Protein AF-A0A5K1C4G8-F1 (afdb_monomer_lite)

Secondary structure (DSSP, 8-state):
-------EEEEEEEEEEESS---STT----EEEEEEEEEE-

Radius of gyration: 17.08 Å; chains: 1; bounding box: 28×31×40 Å

Foldseek 3Di:
DPDPDPFDKDKDWDDKDKQDDDPDPPDDIDIDIDIDIDTDD

Organism: NCBI:txid210225

pLDDT: mean 87.92, std 12.21, range [49.03, 96.94]

Structure (mmCIF, N/CA/C/O backbone):
data_AF-A0A5K1C4G8-F1
#
_entry.id   AF-A0A5K1C4G8-F1
#
loop_
_atom_site.group_PDB
_atom_site.id
_atom_site.type_symbol
_atom_site.label_atom_id
_atom_site.label_alt_id
_atom_site.label_comp_id
_atom_site.label_asym_id
_atom_site.label_entity_id
_atom_site.label_seq_id
_atom_site.pdbx_PDB_ins_code
_atom_site.Cartn_x
_atom_site.Cartn_y
_atom_site.Cartn_z
_atom_site.occupancy
_atom_site.B_iso_or_equiv
_atom_site.auth_seq_id
_atom_site.auth_comp_id
_atom_site.auth_asym_id
_atom_site.auth_atom_id
_atom_site.pdbx_PDB_model_num
ATOM 1 N N . MET A 1 1 ? 0.296 21.602 23.055 1.00 49.03 1 MET A N 1
ATOM 2 C CA . MET A 1 1 ? 0.283 20.523 24.066 1.00 49.03 1 MET A CA 1
ATOM 3 C C . MET A 1 1 ? -0.379 19.302 23.442 1.00 49.03 1 MET A C 1
ATOM 5 O O . MET 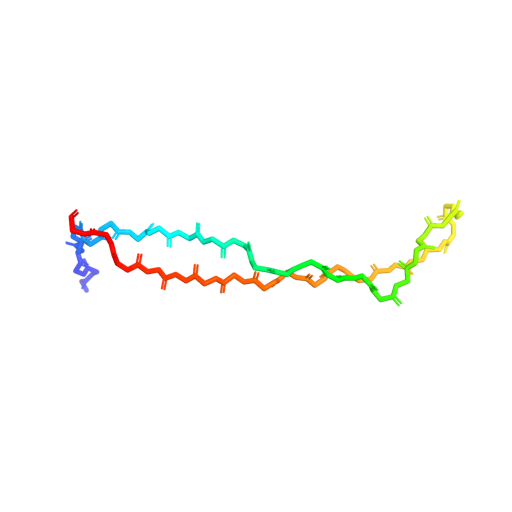A 1 1 ? -1.580 19.338 23.206 1.00 49.03 1 MET A O 1
ATOM 9 N N . LEU A 1 2 ? 0.397 18.280 23.069 1.00 60.00 2 LEU A N 1
ATOM 10 C CA . LEU A 1 2 ? -0.153 17.022 22.550 1.00 60.00 2 LEU A CA 1
ATOM 11 C C . LEU A 1 2 ? -0.933 16.343 23.682 1.00 60.00 2 LEU A C 1
ATOM 13 O O . LEU A 1 2 ? -0.348 15.953 24.690 1.00 60.00 2 LEU A O 1
ATOM 17 N N . LYS A 1 3 ? -2.262 16.265 23.552 1.00 68.62 3 LYS A N 1
ATOM 18 C CA . LYS A 1 3 ? -3.103 15.528 24.498 1.00 68.62 3 LYS A CA 1
ATOM 19 C C . LYS A 1 3 ? -2.821 14.042 24.299 1.00 68.62 3 LYS A C 1
ATOM 21 O O . LYS A 1 3 ? -3.201 13.478 23.276 1.00 68.62 3 LYS A O 1
ATOM 26 N N . HIS A 1 4 ? -2.127 13.430 25.252 1.00 65.44 4 HIS A N 1
ATOM 27 C CA . HIS A 1 4 ? -1.865 11.997 25.236 1.00 65.44 4 HIS A CA 1
ATOM 28 C C . HIS A 1 4 ? -3.193 11.269 25.491 1.00 65.44 4 HIS A C 1
ATOM 30 O O . HIS A 1 4 ? -3.665 11.184 26.622 1.00 65.44 4 HIS A O 1
ATOM 36 N N . SER A 1 5 ? -3.853 10.830 24.421 1.00 67.62 5 SER A N 1
ATOM 37 C CA . SER A 1 5 ? -5.074 10.032 24.507 1.00 67.62 5 SER A CA 1
ATOM 38 C C . SER A 1 5 ? -4.678 8.570 24.717 1.00 67.62 5 SER A C 1
ATOM 40 O O . SER A 1 5 ? -3.875 8.040 23.953 1.00 67.62 5 SER A O 1
ATOM 42 N N . SER A 1 6 ? -5.254 7.909 25.722 1.00 72.31 6 SER A N 1
ATOM 43 C CA . SER A 1 6 ? -5.077 6.466 25.955 1.00 72.31 6 SER A CA 1
ATOM 44 C C . SER A 1 6 ? -5.872 5.595 24.967 1.00 72.31 6 SER A C 1
ATOM 46 O O . SER A 1 6 ? -5.959 4.383 25.166 1.00 72.31 6 SER A O 1
ATOM 48 N N . ALA A 1 7 ? -6.480 6.179 23.927 1.00 74.44 7 ALA A N 1
ATOM 49 C CA . ALA A 1 7 ? -7.258 5.429 22.951 1.00 74.44 7 ALA A CA 1
ATOM 50 C C . ALA A 1 7 ? -6.349 4.434 22.223 1.00 74.44 7 ALA A C 1
ATOM 52 O O . ALA A 1 7 ? -5.519 4.807 21.390 1.00 74.44 7 ALA A O 1
ATOM 53 N N . LYS A 1 8 ? -6.505 3.152 22.553 1.00 82.69 8 LYS A N 1
ATOM 54 C CA . LYS A 1 8 ? -5.867 2.072 21.814 1.00 82.69 8 LYS A CA 1
ATOM 55 C C . LYS A 1 8 ? -6.595 1.953 20.481 1.00 82.69 8 LYS A C 1
ATOM 57 O O . LYS A 1 8 ? -7.822 1.982 20.428 1.00 82.69 8 LYS A O 1
ATOM 62 N N . MET A 1 9 ? -5.842 1.864 19.393 1.00 87.00 9 MET A N 1
ATOM 63 C CA . MET A 1 9 ? -6.400 1.647 18.065 1.00 87.00 9 MET A CA 1
ATOM 64 C C . MET A 1 9 ? -5.867 0.339 17.508 1.00 87.00 9 MET A C 1
ATOM 66 O O . MET A 1 9 ? -4.658 0.115 17.462 1.00 87.00 9 MET A O 1
ATOM 70 N N . LYS A 1 10 ? -6.774 -0.514 17.044 1.00 91.12 10 LYS A N 1
ATOM 71 C CA . LYS A 1 10 ? -6.433 -1.692 16.260 1.00 91.12 10 LYS A CA 1
ATOM 72 C C . LYS A 1 10 ? -6.424 -1.307 14.792 1.00 91.12 10 LYS A C 1
ATOM 74 O O . LYS A 1 10 ? -7.451 -0.925 14.229 1.00 91.12 10 LYS A O 1
ATOM 79 N N . ILE A 1 11 ? -5.252 -1.419 14.182 1.00 93.00 11 ILE A N 1
ATOM 80 C CA . ILE A 1 11 ? -5.069 -1.240 12.745 1.00 93.00 11 ILE A CA 1
ATOM 81 C C . ILE A 1 11 ? -5.182 -2.614 12.084 1.00 93.00 11 ILE A C 1
ATOM 83 O O . ILE A 1 11 ? -4.658 -3.607 12.587 1.00 93.00 11 ILE A O 1
ATOM 87 N N . SER A 1 12 ? -5.909 -2.701 10.977 1.00 94.00 12 SER A N 1
ATOM 88 C CA . SER A 1 12 ? -6.053 -3.930 10.195 1.00 94.00 12 SER A CA 1
ATOM 89 C C . SER A 1 12 ? -5.890 -3.615 8.716 1.00 94.00 12 SER A C 1
ATOM 91 O O . SER A 1 12 ? -6.644 -2.812 8.162 1.00 94.00 12 SER A O 1
ATOM 93 N N . PHE A 1 13 ? -4.896 -4.241 8.086 1.00 95.31 13 PHE A N 1
ATOM 94 C CA . PHE A 1 13 ? -4.682 -4.154 6.645 1.00 95.31 13 PHE A CA 1
ATOM 95 C C . PHE A 1 13 ? -5.787 -4.921 5.927 1.00 95.31 13 PHE A C 1
ATOM 97 O O . PHE A 1 13 ? -6.040 -6.084 6.231 1.00 95.31 13 PHE A O 1
ATOM 104 N N . VAL A 1 14 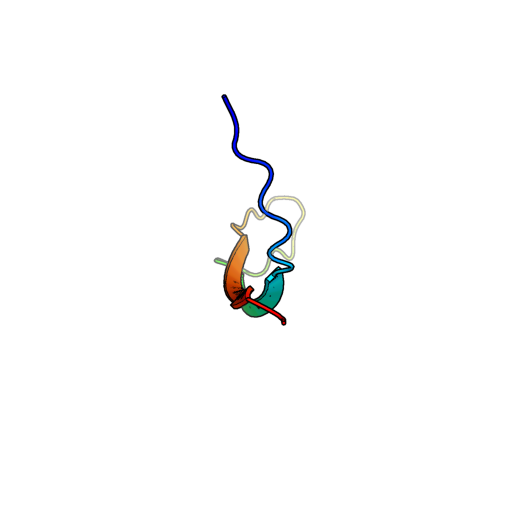? -6.471 -4.249 5.006 1.00 95.62 14 VAL A N 1
ATOM 105 C CA . VAL A 1 14 ? -7.634 -4.806 4.301 1.00 95.62 14 VAL A CA 1
ATOM 106 C C . VAL A 1 14 ? -7.305 -5.202 2.876 1.00 95.62 14 VAL A C 1
ATOM 108 O O . VAL A 1 14 ? -7.917 -6.121 2.341 1.00 95.62 14 VAL A O 1
ATOM 111 N N . ARG A 1 15 ? -6.354 -4.509 2.248 1.00 95.81 15 ARG A N 1
ATOM 112 C CA . ARG A 1 15 ? -6.025 -4.756 0.853 1.00 95.81 15 ARG A CA 1
ATOM 113 C C . ARG A 1 15 ? -4.578 -4.423 0.571 1.00 95.81 15 ARG A C 1
ATOM 115 O O . ARG A 1 15 ? -4.065 -3.408 1.042 1.00 95.81 15 ARG A O 1
ATOM 122 N N . TYR A 1 16 ? -3.967 -5.285 -0.221 1.00 95.50 16 TYR A N 1
ATOM 123 C CA . TYR A 1 16 ? -2.664 -5.065 -0.807 1.00 95.50 16 TYR A CA 1
ATOM 124 C C . TYR A 1 16 ? -2.800 -5.216 -2.312 1.00 95.50 16 TYR A C 1
ATOM 126 O O . TYR A 1 16 ? -3.352 -6.207 -2.791 1.00 95.50 16 TYR A O 1
ATOM 134 N N . GLU A 1 17 ? -2.320 -4.219 -3.038 1.00 95.50 17 GLU A N 1
ATOM 135 C CA . GLU A 1 17 ? -2.298 -4.220 -4.492 1.00 95.50 17 GLU A CA 1
ATOM 136 C C . GLU A 1 17 ? -0.949 -3.700 -4.965 1.00 95.50 17 GLU A C 1
ATOM 138 O O . GLU A 1 17 ? -0.298 -2.890 -4.305 1.00 95.50 17 GLU A O 1
ATOM 143 N N . GLN A 1 18 ? -0.521 -4.174 -6.125 1.00 96.00 18 GLN A N 1
ATOM 144 C CA . GLN A 1 18 ? 0.749 -3.791 -6.718 1.00 96.00 18 GLN A CA 1
ATOM 145 C C . GLN A 1 18 ? 0.491 -3.397 -8.166 1.00 96.00 18 GLN A C 1
ATOM 147 O O . GLN A 1 18 ? -0.266 -4.075 -8.862 1.00 96.00 18 GLN A O 1
ATOM 152 N N . SER A 1 19 ? 1.104 -2.303 -8.622 1.00 96.31 19 SER A N 1
ATOM 153 C CA . SER A 1 19 ? 0.892 -1.795 -9.985 1.00 96.31 19 SER A CA 1
ATOM 154 C C . SER A 1 19 ? 1.266 -2.819 -11.063 1.00 96.31 19 SER A C 1
ATOM 156 O O . SER A 1 19 ? 0.699 -2.823 -12.150 1.00 96.31 19 SER A O 1
ATOM 158 N N . SER A 1 20 ? 2.253 -3.665 -10.770 1.00 93.81 20 SER A N 1
ATOM 159 C CA . SER A 1 20 ? 2.804 -4.682 -11.662 1.00 93.81 20 SER A CA 1
ATOM 160 C C . SER A 1 20 ? 3.562 -5.727 -10.844 1.00 93.81 20 SER A C 1
ATOM 162 O O . SER A 1 20 ? 4.059 -5.433 -9.760 1.00 93.81 20 SER A O 1
ATOM 164 N N . GLN A 1 21 ? 3.679 -6.952 -11.358 1.00 94.00 21 GLN A N 1
ATOM 165 C CA . GLN A 1 21 ? 4.545 -7.969 -10.758 1.00 94.00 21 GLN A CA 1
ATOM 166 C C . GLN A 1 21 ? 5.960 -7.817 -11.320 1.00 94.00 21 GLN A C 1
ATOM 168 O O . GLN A 1 21 ? 6.198 -8.181 -12.471 1.00 94.00 21 GLN A O 1
ATOM 173 N N . CYS A 1 22 ? 6.893 -7.298 -10.519 1.00 93.50 22 CYS A N 1
ATOM 174 C CA . CYS A 1 22 ? 8.308 -7.284 -10.892 1.00 93.50 22 CYS A CA 1
ATOM 175 C C . CYS A 1 22 ? 8.827 -8.721 -10.995 1.00 93.50 22 CYS A C 1
ATOM 177 O O . CYS A 1 22 ? 8.777 -9.469 -10.017 1.00 93.50 22 CYS A O 1
ATOM 179 N N . ARG A 1 23 ? 9.325 -9.110 -12.171 1.00 94.88 23 ARG A N 1
ATOM 180 C CA . ARG A 1 23 ? 9.904 -10.443 -12.417 1.00 94.88 23 ARG A CA 1
ATOM 181 C C . ARG A 1 23 ? 11.394 -10.369 -12.722 1.00 94.88 23 ARG A C 1
ATOM 183 O O . ARG A 1 23 ? 12.112 -11.333 -12.476 1.00 94.88 23 ARG A O 1
ATOM 190 N N . SER A 1 24 ? 11.856 -9.233 -13.233 1.00 94.62 24 SER A N 1
ATOM 191 C CA . SER A 1 24 ? 13.257 -8.950 -13.521 1.00 94.62 24 SER A CA 1
ATOM 192 C C . SER A 1 24 ? 13.795 -7.824 -12.634 1.00 94.62 24 SER A C 1
ATOM 194 O O . SER A 1 24 ? 13.041 -6.980 -12.155 1.00 94.62 24 SER A O 1
ATOM 196 N N . MET A 1 25 ? 15.119 -7.765 -12.455 1.00 92.69 25 MET A N 1
ATOM 197 C CA . MET A 1 25 ? 15.772 -6.694 -11.683 1.00 92.69 25 MET A CA 1
ATOM 198 C C . MET A 1 25 ? 15.643 -5.302 -12.325 1.00 92.69 25 MET A C 1
ATOM 200 O O . MET A 1 25 ? 15.944 -4.306 -11.675 1.00 92.69 25 MET A O 1
ATOM 204 N N . ARG A 1 26 ? 15.231 -5.216 -13.598 1.00 95.12 26 ARG A N 1
ATOM 205 C CA . ARG A 1 26 ? 14.958 -3.937 -14.271 1.00 95.12 26 ARG A CA 1
ATOM 206 C C . ARG A 1 26 ? 13.510 -3.482 -14.097 1.00 95.12 26 ARG A C 1
ATOM 208 O O . ARG A 1 26 ? 13.206 -2.331 -14.402 1.00 95.12 26 ARG A O 1
ATOM 215 N N . ASP A 1 27 ? 12.626 -4.357 -13.621 1.00 95.62 27 ASP A N 1
ATOM 216 C CA . ASP A 1 27 ? 11.215 -4.031 -13.468 1.00 95.62 27 ASP A CA 1
ATOM 217 C 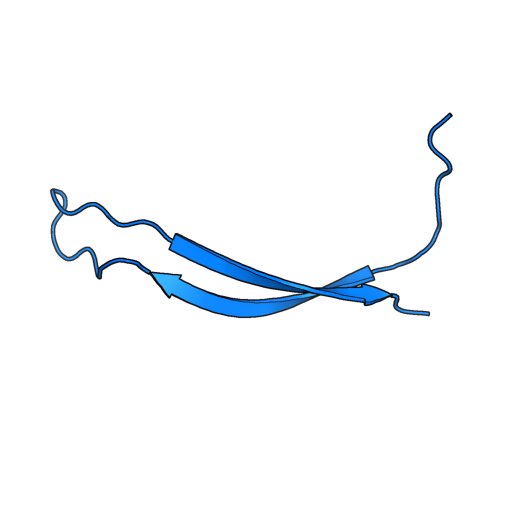C . ASP A 1 27 ? 11.015 -3.193 -12.207 1.00 95.62 27 ASP A C 1
ATOM 219 O O . ASP A 1 27 ? 11.524 -3.514 -11.133 1.00 95.62 27 ASP A O 1
ATOM 223 N N . SER A 1 28 ? 10.215 -2.139 -12.319 1.00 94.75 28 SER A N 1
ATOM 224 C CA . SER A 1 28 ? 9.794 -1.318 -11.183 1.00 94.75 28 SER A CA 1
ATOM 225 C C . SER A 1 28 ? 8.291 -1.454 -10.966 1.00 94.75 28 SER A C 1
ATOM 227 O O . SER A 1 28 ? 7.524 -1.621 -11.916 1.00 94.75 28 SER A O 1
ATOM 229 N N . SER A 1 29 ? 7.864 -1.379 -9.708 1.00 95.69 29 SER A N 1
ATOM 230 C CA . SER A 1 29 ? 6.451 -1.404 -9.339 1.00 95.69 29 SER A CA 1
ATOM 231 C C . SER A 1 29 ? 6.197 -0.535 -8.115 1.00 95.69 29 SER A C 1
ATOM 233 O O . SER A 1 29 ? 7.109 -0.244 -7.339 1.00 95.69 29 SER A O 1
ATOM 235 N N . VAL A 1 30 ? 4.944 -0.125 -7.946 1.00 96.94 30 VAL A N 1
ATOM 236 C CA . VAL A 1 30 ? 4.467 0.615 -6.780 1.00 96.94 30 VAL A CA 1
ATOM 237 C C . VAL A 1 30 ? 3.544 -0.294 -5.978 1.00 96.94 30 VAL A C 1
ATOM 239 O O . VAL A 1 30 ? 2.650 -0.934 -6.534 1.00 96.94 30 VAL A O 1
ATOM 242 N N . SER A 1 31 ? 3.783 -0.356 -4.669 1.00 96.81 31 SER A N 1
ATOM 243 C CA . SER A 1 31 ? 2.953 -1.097 -3.720 1.00 96.81 31 SER A CA 1
ATOM 244 C C . SER A 1 31 ? 1.928 -0.172 -3.072 1.00 96.81 31 SER A C 1
ATOM 246 O O . SER A 1 31 ? 2.289 0.874 -2.535 1.00 96.81 31 SER A O 1
ATOM 248 N N . TYR A 1 32 ? 0.668 -0.593 -3.067 1.00 96.38 32 TYR A N 1
ATOM 249 C CA . TYR A 1 32 ? -0.441 0.095 -2.421 1.00 96.38 32 TYR A CA 1
ATOM 250 C C . TYR A 1 32 ? -0.985 -0.763 -1.281 1.00 96.38 32 TYR A C 1
ATOM 252 O O . TYR A 1 32 ? -1.339 -1.928 -1.461 1.00 96.38 32 TYR A O 1
ATOM 260 N N . GLY A 1 33 ? -1.064 -0.171 -0.091 1.00 95.50 33 GLY A N 1
ATOM 261 C CA . GLY A 1 33 ? -1.648 -0.795 1.090 1.00 95.50 33 GLY A CA 1
ATOM 262 C C . GLY A 1 33 ? -2.832 0.020 1.586 1.00 95.50 33 GLY A C 1
ATOM 263 O O . GLY A 1 33 ? -2.713 1.223 1.799 1.00 95.50 33 GLY A O 1
ATOM 264 N N . SER A 1 34 ? -3.966 -0.641 1.795 1.00 95.88 34 SER A N 1
ATOM 265 C CA . SER A 1 34 ? -5.130 -0.057 2.460 1.00 95.88 34 SER A CA 1
ATOM 266 C C . SER A 1 34 ? -5.268 -0.643 3.858 1.00 95.88 34 SER A C 1
ATOM 268 O O . SER A 1 34 ? -5.214 -1.863 4.038 1.00 95.88 34 SER A O 1
ATOM 270 N N . ALA A 1 35 ? -5.482 0.219 4.849 1.00 95.44 35 ALA A N 1
ATOM 271 C CA . ALA A 1 35 ? -5.693 -0.182 6.232 1.00 95.44 35 ALA A CA 1
ATOM 272 C C . ALA A 1 35 ? -6.902 0.533 6.833 1.00 95.44 35 ALA A C 1
ATOM 274 O O . ALA A 1 35 ? -7.234 1.659 6.468 1.00 95.44 35 ALA A O 1
ATOM 275 N N . THR A 1 3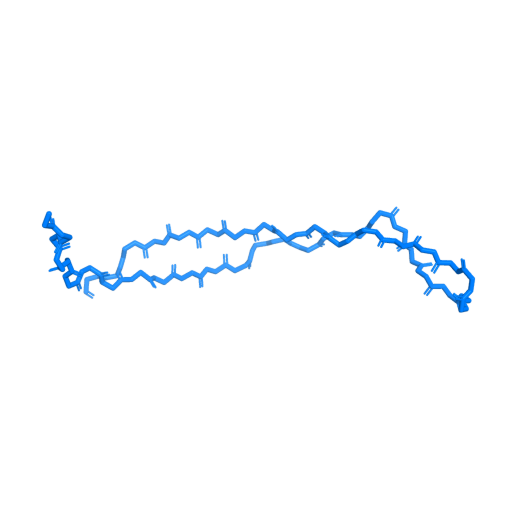6 ? -7.543 -0.137 7.781 1.00 95.38 36 THR A N 1
ATOM 276 C CA . THR A 1 36 ? -8.602 0.434 8.612 1.00 95.38 36 THR A CA 1
ATOM 277 C C . THR A 1 36 ? -8.087 0.570 10.035 1.00 95.38 36 THR A C 1
ATOM 279 O O . THR A 1 36 ? -7.356 -0.297 10.513 1.00 95.38 36 THR A O 1
ATOM 282 N N . ALA A 1 37 ? -8.456 1.653 10.710 1.00 93.00 37 ALA A N 1
ATOM 283 C CA . ALA A 1 37 ? -8.176 1.853 12.123 1.00 93.00 37 ALA A CA 1
ATOM 284 C C . ALA A 1 37 ? -9.500 1.854 12.884 1.00 93.00 37 ALA A C 1
ATOM 286 O O . ALA A 1 37 ? -10.450 2.534 12.493 1.00 93.00 37 ALA A O 1
ATOM 287 N N . ARG A 1 38 ? -9.572 1.073 13.959 1.00 91.12 38 ARG A N 1
ATOM 288 C CA . ARG A 1 38 ? -10.720 1.046 14.867 1.00 91.12 38 ARG A CA 1
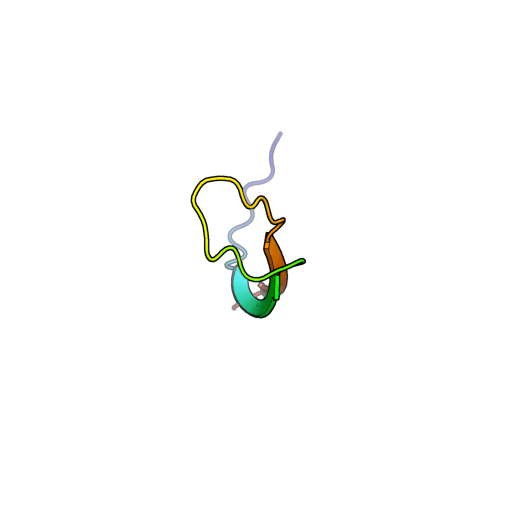ATOM 289 C C . ARG A 1 38 ? -10.236 1.316 16.279 1.00 91.12 38 ARG A C 1
ATOM 291 O O . ARG A 1 38 ? -9.224 0.752 16.685 1.00 91.12 38 ARG A O 1
ATOM 298 N N . ALA A 1 39 ? -10.951 2.154 17.020 1.00 87.62 39 ALA A N 1
ATOM 299 C CA . ALA A 1 39 ? -10.724 2.274 18.452 1.00 87.62 39 ALA A CA 1
ATOM 300 C C . ALA A 1 39 ? -11.044 0.929 19.122 1.00 87.62 39 ALA A C 1
ATOM 302 O O . ALA A 1 39 ? -12.032 0.279 18.780 1.00 87.62 39 ALA A O 1
ATOM 303 N N . THR A 1 40 ? -10.179 0.499 20.027 1.00 73.62 40 THR A N 1
ATOM 304 C CA . THR A 1 40 ? -10.402 -0.649 20.902 1.00 73.62 40 THR A CA 1
ATOM 305 C C . THR A 1 40 ? -10.531 -0.124 22.317 1.00 73.62 40 THR A C 1
ATOM 307 O O . THR A 1 40 ? -9.602 0.536 22.789 1.00 73.62 40 THR A O 1
ATOM 310 N N . ASP A 1 41 ? -11.679 -0.396 22.927 1.00 67.12 41 ASP A N 1
ATOM 311 C CA . ASP A 1 41 ? -11.941 -0.181 24.352 1.00 67.12 41 ASP A CA 1
ATOM 312 C C . ASP A 1 41 ? -11.169 -1.214 25.192 1.00 67.1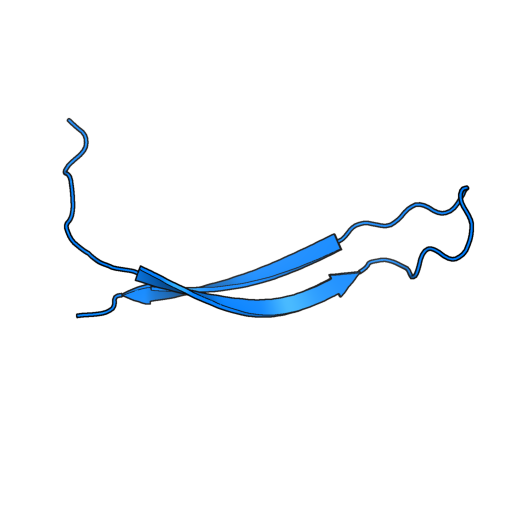2 41 ASP A C 1
ATOM 314 O O . ASP A 1 41 ? -11.147 -2.402 24.780 1.00 67.12 41 ASP A O 1
#

Sequence (41 aa):
MLKHSSAKMKISFVRYEQSSQCRSMRDSSVSYGSATARATD